Protein AF-A0A3N5GF98-F1 (afdb_monomer_lite)

Radius of gyration: 11.65 Å; chains: 1; bounding box: 27×24×24 Å

pLDDT: mean 90.93, std 11.4, range [54.53, 98.06]

Secondary structure (DSSP, 8-state):
--THHHHHHHHHHHTT-----HHHHHHHHHTT--HHHHHHHHHH------

Structure (mmCIF, N/CA/C/O backbone):
data_AF-A0A3N5GF98-F1
#
_entry.id   AF-A0A3N5GF98-F1
#
loop_
_atom_site.group_PDB
_atom_site.id
_atom_site.type_symbol
_atom_site.label_atom_id
_atom_site.label_alt_id
_atom_site.label_comp_id
_atom_site.label_asym_id
_atom_site.label_entity_id
_atom_site.label_seq_id
_atom_site.pdbx_PDB_ins_code
_atom_site.Cartn_x
_atom_site.Cartn_y
_atom_site.Cartn_z
_atom_site.occupancy
_atom_site.B_iso_or_equiv
_atom_site.auth_seq_id
_atom_site.auth_comp_id
_atom_site.auth_asym_id
_atom_site.auth_atom_id
_atom_site.pdbx_PDB_model_num
ATOM 1 N N . MET A 1 1 ? 4.909 12.027 -15.034 1.00 56.00 1 MET A N 1
ATOM 2 C CA . MET A 1 1 ? 5.285 11.783 -13.622 1.00 56.00 1 MET A CA 1
ATOM 3 C C . MET A 1 1 ? 6.672 11.154 -13.611 1.00 56.00 1 MET A C 1
ATOM 5 O O . MET A 1 1 ? 6.811 10.107 -14.230 1.00 56.00 1 MET A O 1
ATOM 9 N N . PRO A 1 2 ? 7.726 11.780 -13.060 1.00 54.53 2 PRO A N 1
ATOM 10 C CA . PRO A 1 2 ? 9.078 11.254 -13.224 1.00 54.53 2 PRO A CA 1
ATOM 11 C C . PRO A 1 2 ? 9.246 9.977 -12.387 1.00 54.53 2 PRO A C 1
ATOM 13 O O . PRO A 1 2 ? 8.782 9.916 -11.248 1.00 54.53 2 PRO A O 1
ATOM 16 N N . ALA A 1 3 ? 9.934 8.975 -12.938 1.00 62.94 3 ALA A N 1
ATOM 17 C CA . ALA A 1 3 ? 10.151 7.642 -12.354 1.00 62.94 3 ALA A CA 1
ATOM 18 C C . ALA A 1 3 ? 10.717 7.629 -10.910 1.00 62.94 3 ALA A C 1
ATOM 20 O O . ALA A 1 3 ? 10.657 6.614 -10.220 1.00 62.94 3 ALA A O 1
ATOM 21 N N . HIS A 1 4 ? 11.220 8.764 -10.415 1.00 81.88 4 HIS A N 1
ATOM 22 C CA . HIS A 1 4 ? 11.753 8.921 -9.063 1.00 81.88 4 HIS A CA 1
ATOM 23 C C . HIS A 1 4 ? 10.707 8.828 -7.943 1.00 81.88 4 HIS A C 1
ATOM 25 O O . HIS A 1 4 ? 11.055 8.408 -6.842 1.00 81.88 4 HIS A O 1
ATOM 31 N N . ALA A 1 5 ? 9.445 9.200 -8.183 1.00 89.56 5 ALA A N 1
ATOM 32 C CA . ALA A 1 5 ? 8.429 9.176 -7.125 1.00 89.56 5 ALA A CA 1
ATOM 33 C C . ALA A 1 5 ? 8.091 7.738 -6.696 1.00 89.56 5 ALA A C 1
ATOM 35 O O . ALA A 1 5 ? 8.117 7.427 -5.508 1.00 89.56 5 ALA A O 1
ATOM 36 N N . ILE A 1 6 ? 7.867 6.844 -7.664 1.00 93.00 6 ILE A N 1
ATOM 37 C CA . ILE A 1 6 ? 7.596 5.423 -7.396 1.00 93.00 6 ILE A CA 1
ATOM 38 C C . ILE A 1 6 ? 8.805 4.751 -6.746 1.00 93.00 6 ILE A C 1
ATOM 40 O O . ILE A 1 6 ? 8.638 4.010 -5.782 1.00 93.00 6 ILE A O 1
ATOM 44 N N . ALA A 1 7 ? 10.026 5.048 -7.203 1.00 94.75 7 ALA A N 1
ATOM 45 C CA . ALA A 1 7 ? 11.234 4.517 -6.574 1.00 94.75 7 ALA A CA 1
ATOM 46 C C . ALA A 1 7 ? 11.324 4.892 -5.081 1.00 94.75 7 ALA A C 1
ATOM 48 O O . ALA A 1 7 ? 11.588 4.027 -4.248 1.00 94.75 7 ALA A O 1
ATOM 49 N N . ARG A 1 8 ? 11.022 6.153 -4.735 1.00 95.62 8 ARG A N 1
ATOM 50 C CA . ARG A 1 8 ? 10.991 6.624 -3.341 1.00 95.62 8 ARG A CA 1
ATOM 51 C C . ARG A 1 8 ? 9.892 5.956 -2.516 1.00 95.62 8 ARG A C 1
ATOM 53 O O . ARG A 1 8 ? 10.154 5.569 -1.384 1.00 95.62 8 ARG A O 1
ATOM 60 N N . MET A 1 9 ? 8.691 5.794 -3.073 1.00 95.88 9 MET A N 1
ATOM 61 C CA . MET A 1 9 ? 7.587 5.107 -2.387 1.00 95.88 9 MET A CA 1
ATOM 62 C C . MET A 1 9 ? 7.934 3.641 -2.099 1.00 95.88 9 MET A C 1
ATOM 64 O O . MET A 1 9 ? 7.789 3.177 -0.971 1.00 95.88 9 MET A O 1
ATOM 68 N N . ARG A 1 10 ? 8.499 2.935 -3.085 1.00 96.75 10 ARG A N 1
ATOM 69 C CA . ARG A 1 10 ? 8.961 1.547 -2.926 1.00 96.75 10 ARG A CA 1
ATOM 70 C C . ARG A 1 10 ? 10.053 1.414 -1.865 1.00 96.75 10 ARG A C 1
ATOM 72 O O . ARG A 1 10 ? 10.045 0.454 -1.099 1.00 96.75 10 ARG A O 1
ATOM 79 N N . GLU A 1 11 ? 10.998 2.352 -1.809 1.00 97.69 11 GLU A N 1
ATOM 80 C CA . GLU A 1 11 ? 12.033 2.367 -0.769 1.00 97.69 11 GLU A CA 1
ATOM 81 C C . GLU A 1 11 ? 11.444 2.626 0.624 1.00 97.69 11 GLU A C 1
ATOM 83 O O . GLU A 1 11 ? 11.799 1.920 1.569 1.00 97.69 11 GLU A O 1
ATOM 88 N N . ALA A 1 12 ? 10.510 3.575 0.741 1.00 97.81 12 ALA A N 1
ATOM 89 C CA . ALA A 1 12 ? 9.837 3.881 1.997 1.00 97.81 12 ALA A CA 1
ATOM 90 C C . ALA A 1 12 ? 9.080 2.663 2.546 1.00 97.81 12 ALA A C 1
ATOM 92 O O . ALA A 1 12 ? 9.251 2.324 3.714 1.00 97.81 12 ALA A O 1
ATOM 93 N N . ILE A 1 13 ? 8.334 1.946 1.700 1.00 97.50 13 ILE A N 1
ATOM 94 C CA . ILE A 1 13 ? 7.632 0.711 2.088 1.00 97.50 13 ILE A CA 1
ATOM 95 C C . ILE A 1 13 ? 8.625 -0.355 2.563 1.00 97.50 13 ILE A C 1
ATOM 97 O O . ILE A 1 13 ? 8.516 -0.854 3.681 1.00 97.50 13 ILE A O 1
ATOM 101 N N . ARG A 1 14 ? 9.672 -0.642 1.774 1.00 97.19 14 ARG A N 1
ATOM 102 C CA . ARG A 1 14 ? 10.690 -1.656 2.121 1.00 97.19 14 ARG A CA 1
ATOM 103 C C . ARG A 1 14 ? 11.407 -1.374 3.441 1.00 97.19 14 ARG A C 1
ATOM 105 O O . ARG A 1 14 ? 11.844 -2.307 4.108 1.00 97.19 14 ARG A O 1
ATOM 112 N N . ARG A 1 15 ? 11.558 -0.099 3.806 1.00 97.94 15 ARG A N 1
ATOM 113 C CA . ARG A 1 15 ? 12.195 0.334 5.058 1.00 97.94 15 ARG A CA 1
ATOM 114 C C . ARG A 1 15 ? 11.204 0.616 6.185 1.00 97.94 15 ARG A C 1
ATOM 116 O O . ARG A 1 15 ? 11.648 1.014 7.259 1.00 97.94 15 ARG A O 1
ATOM 123 N N . ARG A 1 16 ? 9.896 0.438 5.957 1.00 96.62 16 ARG A N 1
ATOM 124 C CA . ARG A 1 16 ? 8.820 0.845 6.879 1.00 96.62 16 ARG A CA 1
ATOM 125 C C . ARG A 1 16 ? 8.935 2.318 7.300 1.00 96.62 16 ARG A C 1
ATOM 127 O O . ARG A 1 16 ? 8.698 2.682 8.444 1.00 96.62 16 ARG A O 1
ATOM 134 N N . GLN A 1 17 ? 9.343 3.169 6.361 1.00 98.06 17 GLN A N 1
ATOM 135 C CA . GLN A 1 17 ? 9.488 4.619 6.512 1.00 98.06 17 GLN A CA 1
ATOM 136 C C . GLN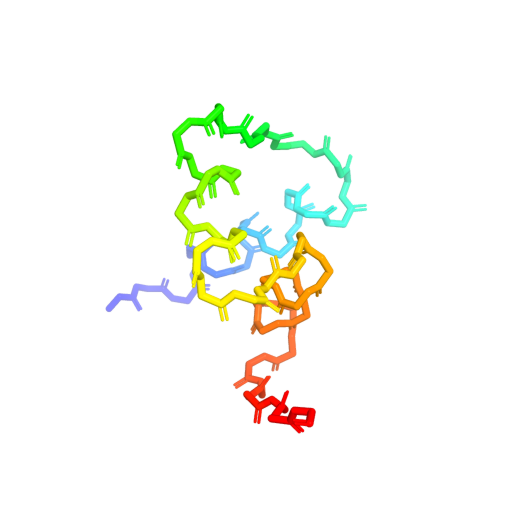 A 1 17 ? 8.249 5.349 5.985 1.00 98.06 17 GLN A C 1
ATOM 138 O O . GLN A 1 17 ? 8.345 6.299 5.210 1.00 98.06 17 GLN A O 1
ATOM 143 N N . TYR A 1 18 ? 7.078 4.874 6.383 1.00 96.62 18 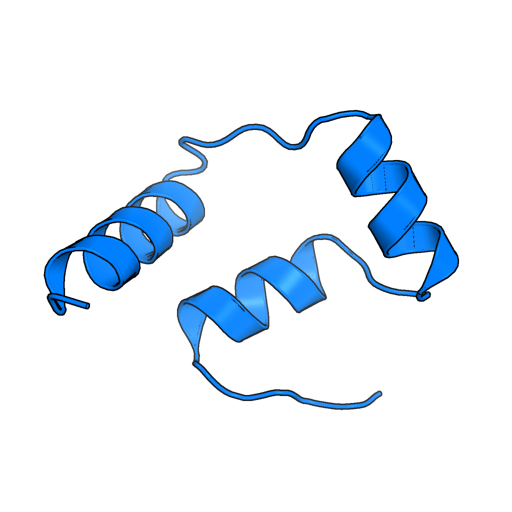TYR A N 1
ATOM 144 C CA . TYR A 1 18 ? 5.802 5.507 6.099 1.00 96.62 18 TYR A CA 1
ATOM 145 C C . TYR A 1 18 ? 4.841 5.217 7.253 1.00 96.62 18 TYR A C 1
ATOM 147 O O . TYR A 1 18 ? 5.096 4.340 8.078 1.00 96.62 18 TYR A O 1
ATOM 155 N N . VAL A 1 19 ? 3.754 5.977 7.316 1.00 96.81 19 VAL A N 1
ATOM 156 C CA . VAL A 1 19 ? 2.658 5.756 8.258 1.00 96.81 19 VAL A CA 1
ATOM 157 C C . VAL A 1 19 ? 1.358 5.697 7.475 1.00 96.81 19 VAL A C 1
ATOM 159 O O . VAL A 1 19 ? 1.193 6.439 6.506 1.00 96.81 19 VAL A O 1
ATOM 162 N N . MET A 1 20 ? 0.458 4.816 7.896 1.00 95.88 20 MET A N 1
ATOM 163 C CA . MET A 1 20 ? -0.926 4.827 7.441 1.00 95.88 20 MET A CA 1
ATOM 164 C C . MET A 1 20 ? -1.724 5.734 8.375 1.00 95.88 20 MET A C 1
ATOM 166 O O . MET A 1 20 ? -1.527 5.701 9.591 1.00 95.88 20 MET A O 1
ATOM 170 N N . THR A 1 21 ? -2.577 6.586 7.817 1.00 97.69 21 THR A N 1
ATOM 171 C CA . THR A 1 21 ? -3.520 7.366 8.623 1.00 97.69 21 THR A CA 1
ATOM 172 C C . THR A 1 21 ? -4.731 6.503 8.954 1.00 97.69 21 THR A C 1
ATOM 174 O O . THR A 1 21 ? -5.079 5.619 8.179 1.00 97.69 21 THR A O 1
ATOM 177 N N . THR A 1 22 ? -5.414 6.791 10.062 1.00 97.88 22 THR A N 1
ATOM 178 C CA . THR A 1 22 ? -6.650 6.081 10.437 1.00 97.88 22 THR A CA 1
ATOM 179 C C . THR A 1 22 ? -7.706 6.146 9.334 1.00 97.88 22 THR A C 1
ATOM 181 O O . THR A 1 22 ? -8.281 5.130 8.988 1.00 97.88 22 THR A O 1
ATOM 184 N N . HIS A 1 23 ? -7.885 7.308 8.699 1.00 97.62 23 HIS A N 1
ATOM 185 C CA . HIS A 1 23 ? -8.824 7.436 7.583 1.00 97.62 23 HIS A CA 1
ATOM 186 C C . HIS A 1 23 ? -8.448 6.540 6.391 1.00 97.62 23 HIS A C 1
ATOM 188 O O . HIS A 1 23 ? -9.318 5.940 5.785 1.00 97.62 23 HIS A O 1
ATOM 194 N N . ALA A 1 24 ? -7.158 6.405 6.066 1.00 96.62 24 ALA A N 1
ATOM 195 C CA . ALA A 1 24 ? -6.738 5.510 4.988 1.00 96.62 24 ALA A CA 1
ATOM 196 C C . ALA A 1 24 ? -6.886 4.026 5.365 1.00 96.62 24 ALA A C 1
ATOM 198 O O . ALA A 1 24 ? -7.093 3.203 4.485 1.00 96.62 24 ALA A O 1
ATOM 199 N N . GLU A 1 25 ? -6.780 3.679 6.650 1.00 96.75 25 GLU A N 1
ATOM 200 C CA . GLU A 1 25 ? -7.095 2.337 7.150 1.00 96.75 25 GLU A CA 1
ATOM 201 C C . GLU A 1 25 ? -8.588 2.013 7.005 1.00 96.75 25 GLU A C 1
ATOM 203 O O . GLU A 1 25 ? -8.912 0.955 6.482 1.00 96.75 25 GLU A O 1
ATOM 208 N N . GLU A 1 26 ? -9.470 2.941 7.386 1.00 97.75 26 GLU A N 1
ATOM 209 C CA . GLU A 1 26 ? -10.927 2.807 7.237 1.00 97.75 26 GLU A CA 1
ATOM 210 C C . GLU A 1 26 ? -11.340 2.665 5.762 1.00 97.75 26 GLU A C 1
ATOM 212 O O . GLU A 1 26 ? -12.064 1.739 5.419 1.00 97.75 26 GLU A O 1
ATOM 217 N N . GLU A 1 27 ? -10.817 3.515 4.872 1.00 97.69 27 GLU A N 1
ATOM 218 C CA . GLU A 1 27 ? -11.121 3.450 3.432 1.00 97.69 27 GLU A CA 1
ATOM 219 C C . GLU A 1 27 ? -10.619 2.144 2.787 1.00 97.69 27 GLU A C 1
ATOM 221 O O . GLU A 1 27 ? -11.278 1.586 1.915 1.00 97.69 27 GLU A O 1
ATOM 226 N N . MET A 1 28 ? -9.460 1.622 3.215 1.00 94.69 28 MET A N 1
ATOM 227 C CA . MET A 1 28 ? -8.989 0.311 2.750 1.00 94.69 28 MET A CA 1
ATOM 228 C C . MET A 1 28 ? -9.915 -0.815 3.220 1.00 94.69 28 MET A C 1
ATOM 230 O O . MET A 1 28 ? -10.221 -1.704 2.430 1.00 94.69 28 MET A O 1
ATOM 234 N N . ASP A 1 29 ? -10.345 -0.787 4.483 1.00 95.81 29 ASP A N 1
ATOM 235 C CA . ASP A 1 29 ? -11.222 -1.816 5.052 1.00 95.81 29 ASP A CA 1
ATOM 236 C C . ASP A 1 29 ? -12.605 -1.816 4.381 1.00 95.81 29 ASP A C 1
ATOM 238 O O . ASP A 1 29 ? -13.131 -2.886 4.068 1.00 95.81 29 ASP A O 1
ATOM 242 N N . ASP A 1 30 ? -13.144 -0.634 4.060 1.00 97.31 30 ASP A N 1
ATOM 243 C CA . ASP A 1 30 ? -14.402 -0.474 3.316 1.00 97.31 30 ASP A CA 1
ATOM 244 C C . ASP A 1 30 ? -14.346 -1.133 1.920 1.00 97.31 30 ASP A C 1
ATOM 246 O O . ASP A 1 30 ? -15.332 -1.725 1.469 1.00 97.31 30 ASP A O 1
ATOM 250 N N . ASP A 1 31 ? -13.179 -1.103 1.267 1.00 93.88 31 ASP A N 1
ATOM 251 C CA . ASP A 1 31 ? -12.915 -1.787 -0.008 1.00 93.88 31 ASP A CA 1
ATOM 252 C C . ASP A 1 31 ? -12.493 -3.266 0.166 1.00 93.88 31 ASP A C 1
ATOM 254 O O . ASP A 1 31 ? -12.220 -3.966 -0.815 1.00 93.88 31 ASP A O 1
ATOM 258 N N . GLY A 1 32 ? -12.431 -3.777 1.401 1.00 93.88 32 GLY A N 1
ATOM 259 C CA . GLY A 1 32 ? -11.976 -5.136 1.712 1.00 93.88 32 GLY A CA 1
ATOM 260 C C . GLY A 1 32 ? -10.478 -5.358 1.470 1.00 93.88 32 GLY A C 1
ATOM 261 O O . GLY A 1 32 ? -10.039 -6.494 1.263 1.00 93.88 32 GLY A O 1
ATOM 262 N N . LEU A 1 33 ? -9.693 -4.281 1.469 1.00 93.81 33 LEU A N 1
ATOM 263 C CA . LEU A 1 33 ? -8.254 -4.285 1.253 1.00 93.81 33 LEU A CA 1
ATOM 264 C C . LEU A 1 33 ? -7.503 -4.270 2.578 1.00 93.81 33 LEU A C 1
ATOM 266 O O . LEU A 1 33 ? -7.842 -3.576 3.532 1.00 93.81 33 LEU A O 1
ATOM 270 N N . THR A 1 34 ? -6.389 -4.989 2.608 1.00 94.38 34 THR A N 1
ATOM 271 C CA . THR A 1 34 ? -5.419 -4.875 3.690 1.00 94.38 34 THR A CA 1
ATOM 272 C C . THR A 1 34 ? -4.267 -3.966 3.277 1.00 94.38 34 THR A C 1
ATOM 274 O O . THR A 1 34 ? -3.986 -3.761 2.092 1.00 94.38 34 THR A O 1
ATOM 277 N N . ILE A 1 35 ? -3.494 -3.504 4.263 1.00 95.06 35 ILE A N 1
ATOM 278 C CA . ILE A 1 35 ? -2.241 -2.784 4.001 1.00 95.06 35 ILE A CA 1
ATOM 279 C C . ILE A 1 35 ? -1.284 -3.577 3.092 1.00 95.06 35 ILE A C 1
ATOM 281 O O . ILE A 1 35 ? -0.537 -2.979 2.321 1.00 95.06 35 ILE A O 1
ATOM 285 N N . PHE A 1 36 ? -1.335 -4.914 3.123 1.00 94.38 36 PHE A N 1
ATOM 286 C CA . PHE A 1 36 ? -0.498 -5.763 2.276 1.00 94.38 36 PHE A CA 1
ATOM 287 C C . PHE A 1 36 ? -0.887 -5.693 0.801 1.00 94.38 36 PHE A C 1
ATOM 289 O O . PHE A 1 36 ? -0.005 -5.757 -0.054 1.00 94.38 36 PHE A O 1
ATOM 296 N N . ASP A 1 37 ? -2.174 -5.542 0.493 1.00 93.75 37 ASP A N 1
ATOM 297 C CA . ASP A 1 37 ? -2.645 -5.428 -0.887 1.00 93.75 37 ASP A CA 1
ATOM 298 C C . ASP A 1 37 ? -2.159 -4.098 -1.490 1.00 93.75 37 ASP A C 1
ATOM 300 O O . ASP A 1 37 ? -1.599 -4.070 -2.591 1.00 93.75 37 ASP A O 1
ATOM 304 N N . VAL A 1 38 ? -2.225 -3.013 -0.709 1.00 93.38 38 VAL A N 1
ATOM 305 C CA . VAL A 1 38 ? -1.701 -1.692 -1.094 1.00 93.38 38 VAL A CA 1
ATOM 306 C C . VAL A 1 38 ? -0.177 -1.694 -1.240 1.00 93.38 38 VAL A C 1
ATOM 308 O O . VAL A 1 38 ? 0.354 -1.213 -2.246 1.00 93.38 38 VAL A O 1
ATOM 311 N N . GLU A 1 39 ? 0.554 -2.261 -0.274 1.00 95.62 39 GLU A N 1
ATOM 312 C CA . GLU A 1 39 ? 2.012 -2.401 -0.371 1.00 95.62 39 GLU A CA 1
ATOM 313 C C . GLU A 1 39 ? 2.414 -3.221 -1.604 1.00 95.62 39 GLU A C 1
ATOM 315 O O . GLU A 1 39 ? 3.342 -2.834 -2.321 1.00 95.62 39 GLU A O 1
ATOM 320 N N . SER A 1 40 ? 1.707 -4.323 -1.870 1.00 94.81 40 SER A N 1
ATOM 321 C CA . SER A 1 40 ? 1.954 -5.204 -3.012 1.00 94.81 40 SER A CA 1
ATOM 322 C C . SER A 1 40 ? 1.840 -4.440 -4.328 1.00 94.81 40 SER A C 1
ATOM 324 O O . SER A 1 40 ? 2.819 -4.385 -5.072 1.00 94.81 40 SER A O 1
ATOM 326 N N . VAL A 1 41 ? 0.721 -3.745 -4.570 1.00 94.62 41 VAL A N 1
ATOM 327 C CA . VAL A 1 41 ? 0.495 -2.973 -5.807 1.00 94.62 41 VAL A CA 1
ATOM 328 C C . VAL A 1 41 ? 1.571 -1.903 -6.012 1.00 94.62 41 VAL A C 1
ATOM 330 O O . VAL A 1 41 ? 2.074 -1.725 -7.122 1.00 94.62 41 VAL A O 1
ATOM 333 N N . ILE A 1 42 ? 1.999 -1.206 -4.955 1.00 94.56 42 ILE A N 1
ATOM 334 C CA . ILE A 1 42 ? 3.054 -0.187 -5.074 1.00 94.56 42 ILE A CA 1
ATOM 335 C C . ILE A 1 42 ? 4.416 -0.834 -5.384 1.00 94.56 42 ILE A C 1
ATOM 337 O O . ILE A 1 42 ? 5.216 -0.290 -6.163 1.00 94.56 42 ILE A O 1
ATOM 341 N N . LEU A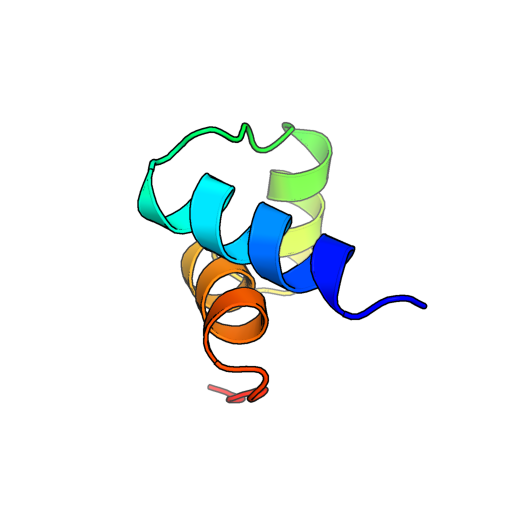 1 43 ? 4.707 -1.994 -4.791 1.00 95.62 43 LEU A N 1
ATOM 342 C CA . LEU A 1 43 ? 5.974 -2.706 -4.958 1.00 95.62 43 LEU A CA 1
ATOM 343 C C . LEU A 1 43 ? 6.096 -3.405 -6.316 1.00 95.62 43 LEU A C 1
ATOM 345 O O . LEU A 1 43 ? 7.166 -3.319 -6.928 1.00 95.62 43 LEU A O 1
ATOM 349 N N . THR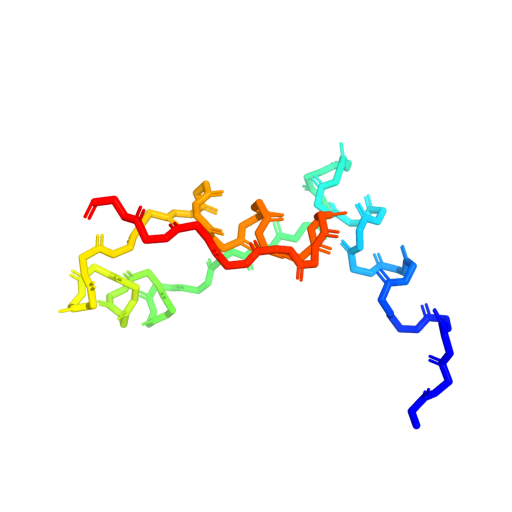 A 1 44 ? 5.037 -4.060 -6.786 1.00 93.81 44 THR A N 1
ATOM 350 C CA . THR A 1 44 ? 5.035 -4.890 -8.002 1.00 93.81 44 THR A CA 1
ATOM 351 C C . THR A 1 44 ? 4.526 -4.117 -9.216 1.00 93.81 44 THR A C 1
ATOM 353 O O . THR A 1 44 ? 5.134 -4.184 -10.281 1.00 93.81 44 THR A O 1
ATOM 356 N N . GLY A 1 45 ? 3.511 -3.270 -9.031 1.00 92.56 45 GLY A N 1
ATOM 357 C CA . GLY A 1 45 ? 2.752 -2.644 -10.114 1.00 92.56 45 GLY A CA 1
ATOM 358 C C . GLY A 1 45 ? 1.604 -3.510 -10.640 1.00 92.56 45 GLY A C 1
ATOM 359 O O . GLY A 1 45 ? 0.936 -3.085 -11.579 1.00 92.56 45 GLY A O 1
ATOM 360 N N . ASP A 1 46 ? 1.368 -4.679 -10.042 1.00 90.19 46 ASP A N 1
ATOM 361 C CA . ASP A 1 46 ? 0.332 -5.620 -10.459 1.00 90.19 46 ASP A CA 1
ATOM 362 C C . ASP A 1 46 ? -0.863 -5.556 -9.505 1.00 90.19 46 ASP A C 1
ATOM 364 O O . ASP A 1 46 ? -0.699 -5.652 -8.288 1.00 90.19 46 ASP A O 1
ATOM 368 N N . ILE A 1 47 ? -2.068 -5.423 -10.065 1.00 82.38 47 ILE A N 1
ATOM 369 C CA . ILE A 1 47 ? -3.327 -5.546 -9.322 1.00 82.38 47 ILE A CA 1
ATOM 370 C C . ILE A 1 47 ? -3.723 -7.017 -9.352 1.00 82.38 47 ILE A C 1
ATOM 372 O O . ILE A 1 47 ? -4.011 -7.566 -10.416 1.00 82.38 47 ILE A O 1
ATOM 376 N N . ILE A 1 48 ? -3.701 -7.654 -8.186 1.00 70.62 48 ILE A N 1
ATOM 377 C CA . ILE A 1 48 ? -4.080 -9.055 -8.024 1.00 70.62 48 ILE A CA 1
ATO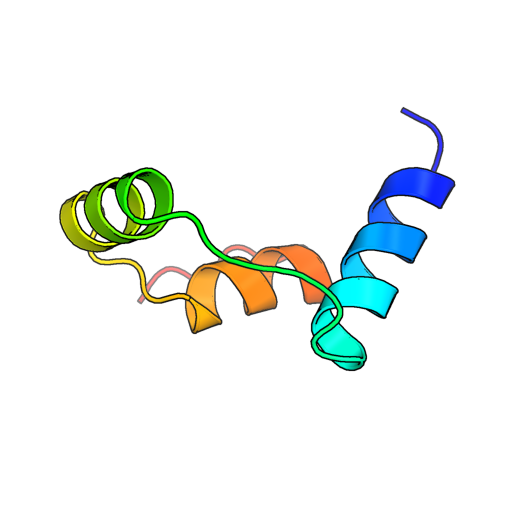M 378 C C . ILE A 1 48 ? -5.408 -9.061 -7.263 1.00 70.62 48 ILE A C 1
ATOM 380 O O . ILE A 1 48 ? -5.417 -8.868 -6.051 1.00 70.62 48 ILE A O 1
ATOM 384 N N . GLU A 1 49 ? -6.524 -9.220 -7.976 1.00 65.69 49 GLU A N 1
ATOM 385 C CA . GLU A 1 49 ? -7.828 -9.481 -7.347 1.00 65.69 49 GLU A CA 1
ATOM 386 C C . GLU A 1 49 ? -7.770 -10.820 -6.591 1.00 65.69 49 GLU A C 1
ATOM 388 O O . GLU A 1 49 ? -7.171 -11.787 -7.078 1.00 65.69 49 GLU A O 1
ATOM 393 N N . ARG A 1 50 ? -8.358 -10.862 -5.390 1.00 60.72 50 ARG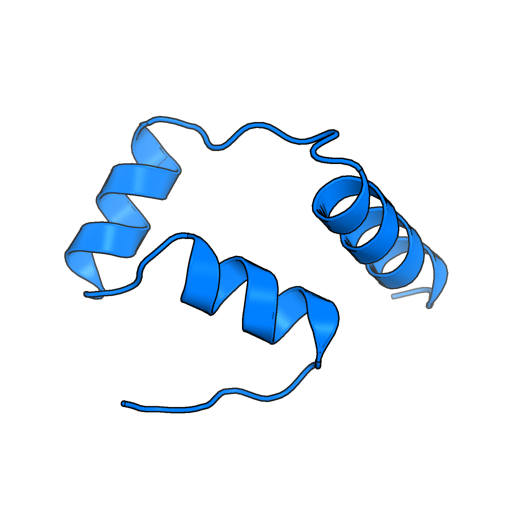 A N 1
ATOM 394 C CA . ARG A 1 50 ? -8.491 -12.076 -4.570 1.00 60.72 50 ARG A CA 1
ATOM 395 C C . ARG A 1 50 ? -9.875 -12.687 -4.710 1.00 60.72 50 ARG A C 1
ATOM 397 O O . ARG A 1 50 ? -10.844 -11.913 -4.844 1.00 60.72 50 ARG A O 1
#

Sequence (50 aa):
MPAHAIARMREAIRRRQYVMTTHAEEEMDDDGLTIFDVESVILTGDIIER

Foldseek 3Di:
DDPVVLVVVLVCLVVVVDDDDPVNCVVCVVVVHDPVQVNCCSNPVDRDDD